Protein AF-A0A2E7D8M6-F1 (afdb_monomer_lite)

Sequence (64 aa):
MEPTTLTYQKVDSDGAVATCTIERLEDGSVYVTGDEFGELIVEFTPDALERAIGHVTDAGYEEG

Radius of gyration: 11.71 Å; chains: 1; bounding box: 30×17×33 Å

pLDDT: mean 85.38, std 7.16, range [63.19, 93.56]

Foldseek 3Di:
DDKDKFKWWAQDPVRDIKIWIWIQDPVRKIWIDTPVPHTDTQDDDNCSRVVSVVVCVVVPIDGD

Structure (mmCIF, N/CA/C/O backbone):
data_AF-A0A2E7D8M6-F1
#
_entry.id   AF-A0A2E7D8M6-F1
#
loop_
_atom_site.group_PDB
_atom_site.id
_atom_site.type_symbol
_atom_site.label_atom_id
_atom_site.label_alt_id
_atom_site.label_comp_id
_atom_site.label_asym_id
_atom_site.label_entity_id
_atom_site.label_seq_id
_atom_site.pdbx_PDB_ins_code
_atom_site.Cartn_x
_atom_site.Cartn_y
_atom_site.Cartn_z
_atom_site.occupancy
_atom_site.B_iso_or_equiv
_atom_site.auth_seq_id
_atom_site.auth_comp_id
_atom_site.auth_asym_id
_atom_site.auth_atom_id
_atom_site.pdbx_PDB_model_num
ATOM 1 N N . MET A 1 1 ? -6.632 6.029 16.238 1.00 63.19 1 MET A N 1
ATOM 2 C CA . MET A 1 1 ? -5.465 5.287 15.715 1.00 63.19 1 MET A CA 1
ATOM 3 C C . MET A 1 1 ? -4.616 6.306 14.993 1.00 63.19 1 MET A C 1
ATOM 5 O O . MET A 1 1 ? -5.201 7.166 14.355 1.00 63.19 1 MET A O 1
ATOM 9 N N . GLU A 1 2 ? -3.298 6.277 15.148 1.00 74.56 2 GLU A N 1
ATOM 10 C CA . GLU A 1 2 ? -2.432 7.207 14.417 1.00 74.56 2 GLU A CA 1
ATOM 11 C C . GLU A 1 2 ? -2.393 6.811 12.932 1.00 74.56 2 GLU A C 1
ATOM 13 O O . GLU A 1 2 ? -2.376 5.608 12.635 1.00 74.56 2 GLU A O 1
ATOM 18 N N . PRO A 1 3 ? -2.416 7.780 11.999 1.00 79.94 3 PRO A N 1
ATOM 19 C CA . PRO A 1 3 ? -2.256 7.478 10.586 1.00 79.94 3 PRO A CA 1
ATOM 20 C C . PRO A 1 3 ? -0.884 6.838 10.353 1.00 79.94 3 PRO A C 1
ATOM 22 O O . PRO A 1 3 ? 0.111 7.234 10.960 1.00 79.94 3 PRO A O 1
ATOM 25 N N . THR A 1 4 ? -0.836 5.806 9.514 1.00 88.62 4 THR A N 1
ATOM 26 C CA . THR A 1 4 ? 0.403 5.075 9.207 1.00 88.62 4 THR A CA 1
ATOM 27 C C . THR A 1 4 ? 0.634 5.103 7.711 1.00 88.62 4 THR A C 1
ATOM 29 O O . THR A 1 4 ? -0.236 4.676 6.958 1.00 88.62 4 THR A O 1
ATOM 32 N N . THR A 1 5 ? 1.810 5.556 7.290 1.00 91.75 5 THR A N 1
ATOM 33 C CA . THR A 1 5 ? 2.203 5.589 5.880 1.00 91.75 5 THR A CA 1
ATOM 34 C C . THR A 1 5 ? 3.360 4.621 5.666 1.00 91.75 5 THR A C 1
ATOM 36 O O . THR A 1 5 ? 4.388 4.725 6.332 1.00 91.75 5 THR A O 1
ATOM 39 N N . LEU A 1 6 ? 3.190 3.678 4.743 1.00 92.31 6 LEU A N 1
ATOM 40 C CA . LEU A 1 6 ? 4.210 2.732 4.303 1.00 92.31 6 LEU A CA 1
ATOM 41 C C . LEU A 1 6 ? 4.623 3.079 2.876 1.00 92.31 6 LEU A C 1
ATOM 43 O O . LEU A 1 6 ? 3.775 3.424 2.053 1.00 92.31 6 LEU A O 1
ATOM 47 N N . THR A 1 7 ? 5.916 2.978 2.583 1.00 93.56 7 THR A N 1
ATOM 48 C CA . THR A 1 7 ? 6.453 3.239 1.244 1.0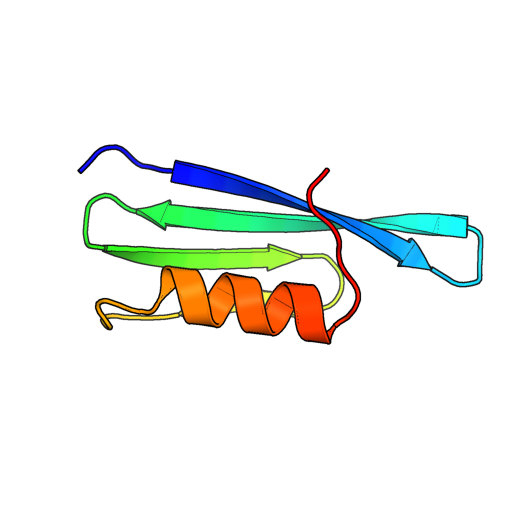0 93.56 7 THR A CA 1
ATOM 49 C C . THR A 1 7 ? 7.068 1.967 0.693 1.00 93.56 7 THR A C 1
ATOM 51 O O . THR A 1 7 ? 7.805 1.268 1.381 1.00 93.56 7 THR A O 1
ATOM 54 N N . TYR A 1 8 ? 6.752 1.688 -0.561 1.00 92.94 8 TYR A N 1
ATOM 55 C CA . TYR A 1 8 ? 7.205 0.531 -1.299 1.00 92.94 8 TYR A CA 1
ATOM 56 C C . TYR A 1 8 ? 7.819 0.973 -2.624 1.00 92.94 8 TYR A C 1
ATOM 58 O O . TYR A 1 8 ? 7.404 1.972 -3.221 1.00 92.94 8 TYR A O 1
ATOM 66 N N . GLN A 1 9 ? 8.805 0.225 -3.099 1.00 93.56 9 GLN A N 1
ATOM 67 C CA . GLN A 1 9 ? 9.539 0.524 -4.319 1.00 93.56 9 GLN A CA 1
ATOM 68 C C . GLN A 1 9 ? 9.688 -0.725 -5.179 1.00 93.56 9 GLN A C 1
ATOM 70 O O . GLN A 1 9 ? 9.855 -1.831 -4.675 1.00 93.56 9 GLN A O 1
ATOM 75 N N . LYS A 1 10 ? 9.636 -0.537 -6.493 1.00 92.31 10 LYS A N 1
ATOM 76 C CA . LYS A 1 10 ? 9.881 -1.580 -7.488 1.00 92.31 10 LYS A CA 1
ATOM 77 C C . LYS A 1 10 ? 10.827 -1.037 -8.541 1.00 92.31 10 LYS A C 1
ATOM 79 O O . LYS A 1 10 ? 10.655 0.091 -8.998 1.00 92.31 10 LYS A O 1
ATOM 84 N N . VAL A 1 11 ? 11.816 -1.833 -8.931 1.00 90.62 11 VAL A N 1
ATOM 85 C CA . VAL A 1 11 ? 12.700 -1.501 -10.052 1.00 90.62 11 VAL A CA 1
ATOM 86 C C . VAL A 1 11 ? 12.169 -2.196 -11.298 1.00 90.62 11 VAL A C 1
ATOM 88 O O . VAL A 1 11 ? 12.066 -3.421 -11.331 1.00 90.62 11 VAL A O 1
ATOM 91 N N . ASP A 1 12 ? 11.808 -1.414 -12.309 1.00 84.88 12 ASP A N 1
ATOM 92 C CA . ASP A 1 12 ? 11.350 -1.941 -13.589 1.00 84.88 12 ASP A CA 1
ATOM 93 C C . ASP A 1 12 ? 12.522 -2.493 -14.424 1.00 84.88 12 ASP A C 1
ATOM 95 O O . ASP A 1 12 ? 13.696 -2.282 -14.109 1.00 84.88 12 ASP A O 1
ATOM 99 N N . SER A 1 13 ? 12.225 -3.186 -15.526 1.00 83.38 13 SER A N 1
ATOM 100 C CA . SER A 1 13 ? 13.240 -3.788 -16.402 1.00 83.38 13 SER A CA 1
ATOM 101 C C . SER A 1 13 ? 14.176 -2.762 -17.055 1.00 83.38 13 SER A C 1
ATOM 103 O O . SER A 1 13 ? 15.286 -3.122 -17.444 1.00 83.38 13 SER A O 1
ATOM 105 N N . ASP A 1 14 ? 13.759 -1.496 -17.151 1.00 87.69 14 ASP A N 1
ATOM 106 C CA . ASP A 1 14 ? 14.592 -0.377 -17.624 1.00 87.69 14 ASP A CA 1
ATOM 107 C C . ASP A 1 14 ? 15.480 0.234 -16.513 1.00 87.69 14 ASP A C 1
ATOM 109 O O . ASP A 1 14 ? 16.273 1.140 -16.757 1.00 87.69 14 ASP A O 1
ATOM 113 N N . GLY A 1 15 ? 15.373 -0.252 -15.269 1.00 86.31 15 GLY A N 1
ATOM 114 C CA . GLY A 1 15 ? 16.070 0.305 -14.104 1.00 86.31 15 GLY A CA 1
ATOM 115 C C . GLY A 1 15 ? 15.382 1.527 -13.483 1.00 86.31 15 GLY A C 1
ATOM 116 O O . GLY A 1 15 ? 15.930 2.141 -12.567 1.00 86.31 15 GLY A O 1
ATOM 117 N N . ALA A 1 16 ? 14.189 1.888 -13.963 1.00 88.50 16 ALA A N 1
ATOM 118 C CA . ALA A 1 16 ? 13.362 2.933 -13.371 1.00 88.50 16 ALA A CA 1
ATOM 119 C C . ALA A 1 16 ? 12.772 2.470 -12.030 1.00 88.50 16 ALA A C 1
ATOM 121 O O . ALA A 1 16 ? 12.331 1.331 -11.907 1.00 88.50 16 ALA A O 1
ATOM 122 N N . VAL A 1 17 ? 12.741 3.356 -11.030 1.00 89.19 17 VAL A N 1
ATOM 123 C CA . VAL A 1 17 ? 12.141 3.064 -9.720 1.00 89.19 17 VAL A CA 1
ATOM 124 C C . VAL A 1 17 ? 10.701 3.566 -9.701 1.00 89.19 17 VAL A C 1
ATOM 126 O O . VAL A 1 17 ? 10.465 4.774 -9.706 1.00 89.19 17 VAL A O 1
ATOM 129 N N . ALA A 1 18 ? 9.742 2.647 -9.644 1.00 89.81 18 ALA A N 1
ATOM 130 C CA . ALA A 1 18 ? 8.350 2.950 -9.357 1.00 89.81 18 ALA A CA 1
ATOM 131 C C . ALA A 1 18 ? 8.146 3.006 -7.839 1.00 89.81 18 ALA A C 1
ATOM 133 O O . ALA A 1 18 ? 8.598 2.124 -7.109 1.00 89.81 18 ALA A O 1
ATOM 134 N N . THR A 1 19 ? 7.456 4.040 -7.357 1.00 90.50 19 THR A N 1
ATOM 135 C CA . THR A 1 19 ? 7.114 4.187 -5.933 1.00 90.50 19 THR A CA 1
ATOM 136 C C . THR A 1 19 ? 5.633 3.909 -5.725 1.00 90.50 19 THR A C 1
ATOM 138 O O . THR A 1 19 ? 4.800 4.306 -6.542 1.00 90.50 19 THR A O 1
ATOM 141 N N . CYS A 1 20 ? 5.315 3.231 -4.630 1.00 91.44 20 CYS A N 1
ATOM 142 C CA . CYS A 1 20 ? 3.963 3.008 -4.153 1.00 91.44 20 CYS A CA 1
ATOM 143 C C . CYS A 1 20 ? 3.878 3.383 -2.672 1.00 91.44 20 CYS A C 1
ATOM 145 O O . CYS A 1 20 ? 4.770 3.075 -1.887 1.00 91.44 20 CYS A O 1
ATOM 147 N N . THR A 1 21 ? 2.789 4.022 -2.276 1.00 92.31 21 THR A N 1
ATOM 148 C CA . THR A 1 21 ? 2.542 4.482 -0.914 1.00 92.31 21 THR A CA 1
ATOM 149 C C . THR A 1 21 ? 1.234 3.885 -0.424 1.00 92.31 21 THR A C 1
ATOM 151 O O . THR A 1 21 ? 0.225 3.954 -1.121 1.00 92.31 21 THR A O 1
ATOM 154 N N . ILE A 1 22 ? 1.244 3.304 0.772 1.00 92.19 22 ILE A N 1
ATOM 155 C CA . ILE A 1 22 ? 0.052 2.796 1.451 1.00 92.19 22 ILE A CA 1
ATOM 156 C C . ILE A 1 22 ? -0.181 3.667 2.681 1.00 92.19 22 ILE A C 1
ATOM 158 O O . ILE A 1 22 ? 0.634 3.673 3.599 1.00 92.19 22 ILE A O 1
ATOM 162 N N . GLU A 1 23 ? -1.289 4.393 2.716 1.00 91.44 23 GLU A N 1
ATOM 163 C CA . GLU A 1 23 ? -1.670 5.261 3.823 1.00 91.44 23 GLU A CA 1
ATOM 164 C C . GLU A 1 23 ? -2.904 4.711 4.534 1.00 91.44 23 GLU A C 1
ATOM 166 O O . GLU A 1 23 ? -3.977 4.575 3.952 1.00 91.44 23 GLU A O 1
ATOM 171 N N . ARG A 1 24 ? -2.766 4.406 5.823 1.00 89.50 24 ARG A N 1
ATOM 172 C CA . ARG A 1 24 ? -3.884 4.082 6.702 1.00 89.50 24 ARG A CA 1
ATOM 173 C C . ARG A 1 24 ? -4.386 5.356 7.369 1.00 89.50 24 ARG A C 1
ATOM 175 O O . ARG A 1 24 ? -3.653 5.981 8.132 1.00 89.50 24 ARG A O 1
ATOM 182 N N . LEU A 1 25 ? -5.649 5.682 7.128 1.00 87.12 25 LEU A N 1
ATOM 183 C CA . LEU A 1 25 ? -6.340 6.828 7.707 1.00 87.12 25 LEU A CA 1
ATOM 184 C C . LEU A 1 25 ? -6.846 6.525 9.125 1.00 87.12 25 LEU A C 1
ATOM 186 O O . LEU A 1 25 ? -7.007 5.370 9.525 1.00 87.12 25 LEU A O 1
ATOM 190 N N . GLU A 1 26 ? -7.156 7.580 9.880 1.00 85.38 26 GLU A N 1
ATOM 191 C CA . GLU A 1 26 ? -7.649 7.479 11.264 1.00 85.38 26 GLU A CA 1
ATOM 192 C C . GLU A 1 26 ? -8.973 6.706 11.384 1.00 85.38 26 GLU A C 1
ATOM 194 O O . GLU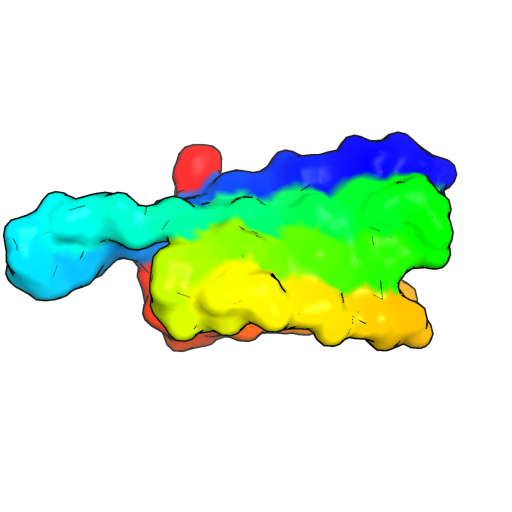 A 1 26 ? -9.217 6.047 12.398 1.00 85.38 26 GLU A O 1
ATOM 199 N N . ASP A 1 27 ? -9.793 6.761 10.331 1.00 82.50 27 ASP A N 1
ATOM 200 C CA . ASP A 1 27 ? -11.077 6.062 10.197 1.00 82.50 27 ASP A CA 1
ATOM 201 C C . ASP A 1 27 ? -10.912 4.555 9.891 1.00 82.50 27 ASP A C 1
ATOM 203 O O . ASP A 1 27 ? -11.864 3.783 9.939 1.00 82.50 27 ASP A O 1
ATOM 207 N N . GLY A 1 28 ? -9.679 4.105 9.623 1.00 82.44 28 GLY A N 1
ATOM 208 C CA . GLY A 1 28 ? -9.344 2.713 9.315 1.00 82.44 28 GLY A CA 1
ATOM 209 C C . GLY A 1 28 ? -9.285 2.387 7.821 1.00 82.44 28 GLY A C 1
ATOM 210 O O . GLY A 1 28 ? -8.808 1.310 7.468 1.00 82.44 28 GLY A O 1
ATOM 211 N N . SER A 1 29 ? -9.707 3.312 6.960 1.00 86.38 29 SER A N 1
ATOM 212 C CA . SER A 1 29 ? -9.563 3.220 5.504 1.00 86.38 29 SER A CA 1
ATOM 213 C C . SER A 1 29 ? -8.097 3.198 5.076 1.00 86.38 29 SER A C 1
ATOM 215 O O . SER A 1 29 ? -7.250 3.821 5.720 1.00 86.38 29 SER A O 1
ATOM 217 N N . VAL A 1 30 ? -7.801 2.491 3.983 1.00 90.44 30 VAL A N 1
ATOM 218 C CA . VAL A 1 30 ? -6.448 2.396 3.426 1.00 90.44 30 VAL A CA 1
ATOM 219 C C . VAL A 1 30 ? -6.433 2.939 2.003 1.00 90.44 30 VAL A C 1
ATOM 221 O O . VAL A 1 30 ? -7.193 2.489 1.147 1.00 90.44 30 VAL A O 1
ATOM 224 N N . TYR A 1 31 ? -5.561 3.911 1.766 1.00 90.31 31 TYR A N 1
ATOM 225 C CA . TYR A 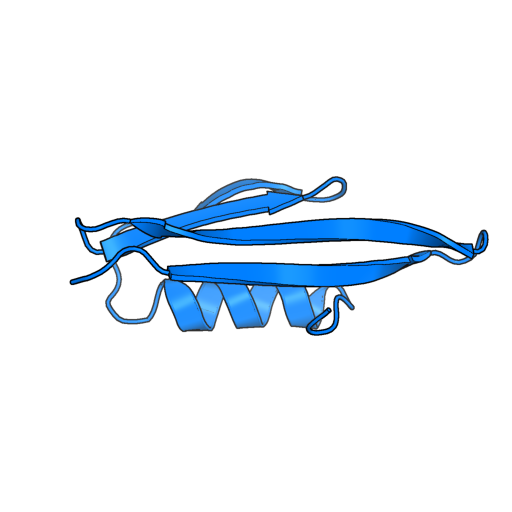1 31 ? -5.313 4.525 0.471 1.00 90.31 31 TYR A CA 1
ATOM 226 C C . TYR A 1 31 ? -4.017 3.973 -0.107 1.00 90.31 31 TYR A C 1
ATOM 228 O O . TYR A 1 31 ? -2.989 3.985 0.565 1.00 90.31 31 TYR A O 1
ATOM 236 N N . VAL A 1 32 ? -4.056 3.475 -1.336 1.00 90.31 32 VAL A N 1
ATOM 237 C CA . VAL A 1 32 ? -2.874 2.997 -2.051 1.00 90.31 32 VAL A CA 1
ATOM 238 C C . VAL A 1 32 ? -2.669 3.884 -3.266 1.00 90.31 32 VAL A C 1
ATOM 240 O O . VAL A 1 32 ? -3.547 3.981 -4.123 1.00 90.31 32 VAL A O 1
ATOM 243 N N . THR A 1 33 ? -1.501 4.513 -3.341 1.00 90.12 33 THR A N 1
ATOM 244 C CA . THR A 1 33 ? -1.116 5.383 -4.451 1.00 90.12 33 THR A CA 1
ATOM 245 C C . THR A 1 33 ? 0.173 4.867 -5.056 1.00 90.12 33 THR A C 1
ATOM 247 O O . THR A 1 33 ? 1.185 4.805 -4.367 1.00 90.12 33 THR A O 1
ATOM 250 N N . GLY A 1 34 ? 0.184 4.540 -6.341 1.00 85.00 34 GLY A N 1
ATOM 251 C CA . GLY A 1 34 ? 1.420 4.162 -7.022 1.00 85.00 34 GLY A CA 1
ATOM 252 C C . GLY A 1 34 ? 1.322 4.344 -8.524 1.00 85.00 34 GLY A C 1
ATOM 253 O O . GLY A 1 34 ? 0.226 4.388 -9.073 1.00 85.00 34 GLY A O 1
ATOM 254 N N . ASP A 1 35 ? 2.473 4.447 -9.183 1.00 80.75 35 ASP A N 1
ATOM 255 C CA . ASP A 1 35 ? 2.541 4.750 -10.621 1.00 80.75 35 ASP A CA 1
ATOM 256 C C . ASP A 1 35 ? 1.782 3.708 -11.473 1.00 80.75 35 ASP A C 1
ATOM 258 O O . ASP A 1 35 ? 1.049 4.064 -12.393 1.00 80.75 35 ASP A O 1
ATOM 262 N N . GLU A 1 36 ? 1.861 2.424 -11.095 1.00 76.06 36 GLU A N 1
ATOM 263 C CA . GLU A 1 36 ? 1.160 1.323 -11.776 1.00 76.06 36 GLU A CA 1
ATOM 264 C C . GLU A 1 36 ? -0.293 1.123 -11.307 1.00 76.06 36 GLU A C 1
ATOM 266 O O . GLU A 1 36 ? -1.131 0.638 -12.069 1.00 76.06 36 GLU A O 1
ATOM 271 N N . PHE A 1 37 ? -0.611 1.480 -10.059 1.00 72.94 37 PHE A N 1
ATOM 272 C CA . PHE A 1 37 ? -1.929 1.236 -9.455 1.00 72.94 37 PHE A CA 1
ATOM 273 C C . PHE A 1 37 ? -2.892 2.417 -9.611 1.00 72.94 37 PHE A C 1
ATOM 275 O O . PHE A 1 37 ? -4.099 2.258 -9.430 1.00 72.94 37 PHE A O 1
ATOM 282 N N . GLY A 1 38 ? -2.369 3.604 -9.929 1.00 76.81 38 GLY A N 1
ATOM 283 C CA . GLY A 1 38 ? -3.108 4.854 -9.832 1.00 76.81 38 GLY A CA 1
ATOM 284 C C . GLY A 1 38 ? -3.513 5.140 -8.385 1.00 76.81 38 GLY A C 1
ATOM 285 O O . GLY A 1 38 ? -2.687 5.067 -7.474 1.00 76.81 38 GLY A O 1
ATOM 286 N N . GLU A 1 39 ? -4.791 5.462 -8.190 1.00 76.06 39 GLU A N 1
ATOM 287 C CA . GLU A 1 39 ? -5.413 5.672 -6.881 1.00 76.06 39 GLU A CA 1
ATOM 288 C C . GLU A 1 39 ? -6.371 4.513 -6.585 1.00 76.06 39 GLU A C 1
ATOM 290 O O . GLU A 1 39 ? -7.393 4.347 -7.257 1.00 76.06 39 GLU A O 1
ATOM 295 N N . LEU A 1 40 ? -6.044 3.701 -5.579 1.00 78.44 40 LEU A N 1
ATOM 296 C CA . LEU A 1 40 ? -6.853 2.566 -5.148 1.00 78.44 40 LEU A CA 1
ATOM 297 C C . LEU A 1 40 ? -7.255 2.745 -3.682 1.00 78.44 40 LEU A C 1
ATOM 299 O O . LEU A 1 40 ? -6.409 2.852 -2.795 1.00 78.44 40 LEU A O 1
ATOM 303 N N . ILE A 1 41 ? -8.562 2.740 -3.418 1.00 75.81 41 ILE A N 1
ATOM 304 C CA . ILE A 1 41 ? -9.104 2.820 -2.059 1.00 75.81 41 ILE A CA 1
ATOM 305 C C . ILE A 1 41 ? -9.513 1.416 -1.614 1.00 75.81 41 ILE A C 1
ATOM 307 O O . ILE A 1 41 ? -10.401 0.801 -2.207 1.00 75.81 41 ILE A O 1
ATOM 311 N N . VAL A 1 42 ? -8.867 0.901 -0.565 1.00 76.38 42 VAL A N 1
ATOM 312 C CA . VAL A 1 42 ? -9.257 -0.352 0.094 1.00 76.38 42 VAL A CA 1
ATOM 313 C C . VAL A 1 42 ? -10.077 0.009 1.327 1.00 76.38 42 VAL A C 1
ATOM 315 O O . VAL A 1 42 ? -9.551 0.368 2.382 1.00 76.38 42 VAL A O 1
ATOM 318 N N . GLU A 1 43 ? -11.395 -0.038 1.170 1.00 76.50 43 GLU A N 1
ATOM 319 C CA . GLU A 1 43 ? -12.340 0.446 2.173 1.00 76.50 43 GLU A CA 1
ATOM 320 C C . GLU A 1 43 ? -12.753 -0.621 3.212 1.00 76.50 43 GLU A C 1
ATOM 322 O O . GLU A 1 43 ? -13.003 -1.785 2.893 1.00 76.50 43 GLU A O 1
ATOM 327 N N . PHE A 1 44 ? -12.857 -0.173 4.471 1.00 63.59 44 PHE A N 1
ATOM 328 C CA . PHE A 1 44 ? -13.659 -0.717 5.584 1.00 63.59 44 PHE A CA 1
ATOM 329 C C . PHE A 1 44 ? -13.575 -2.216 5.909 1.00 63.59 44 PHE A C 1
ATOM 331 O O . PHE A 1 44 ? -14.566 -2.831 6.310 1.00 63.59 44 PHE A O 1
ATOM 338 N N . THR A 1 45 ? -12.386 -2.808 5.839 1.00 70.75 45 THR A N 1
ATOM 339 C CA . THR A 1 45 ? -12.137 -4.122 6.454 1.00 70.75 45 THR A CA 1
ATOM 340 C C . THR A 1 45 ? -11.002 -4.023 7.471 1.00 70.75 45 THR A C 1
ATOM 342 O O . THR A 1 45 ? -10.065 -3.255 7.254 1.00 70.75 45 THR A O 1
ATOM 345 N N . PRO A 1 46 ? -11.058 -4.759 8.597 1.00 73.69 46 PRO A N 1
ATOM 346 C CA . PRO A 1 46 ? -9.969 -4.760 9.576 1.00 73.69 46 PRO A CA 1
ATOM 347 C C . PRO A 1 46 ? -8.630 -5.184 8.947 1.00 73.69 46 PRO A C 1
ATOM 349 O O . PRO A 1 46 ? -7.585 -4.697 9.367 1.00 73.69 46 PRO A O 1
ATOM 352 N N . ASP A 1 47 ? -8.684 -5.995 7.889 1.00 82.62 47 ASP A N 1
ATOM 353 C CA . ASP A 1 47 ? -7.541 -6.489 7.119 1.00 82.62 47 ASP A CA 1
ATOM 354 C C . ASP A 1 47 ? -7.175 -5.591 5.917 1.00 82.62 47 ASP A C 1
ATOM 356 O O . ASP A 1 47 ? -6.361 -5.984 5.084 1.00 82.62 47 ASP A O 1
ATOM 360 N N . ALA A 1 48 ? -7.771 -4.397 5.767 1.00 85.25 48 ALA A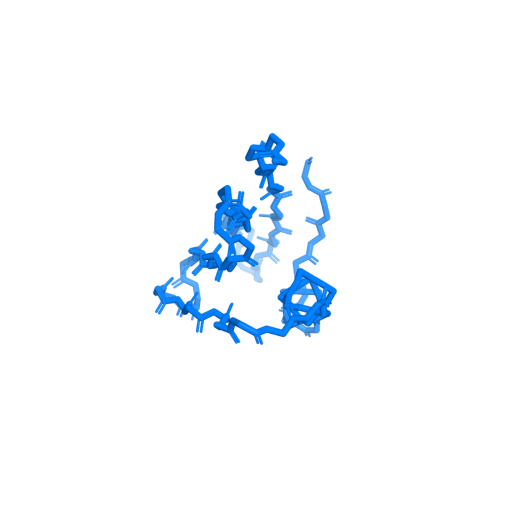 N 1
ATOM 361 C CA . ALA A 1 48 ? -7.551 -3.533 4.598 1.00 85.25 48 ALA A CA 1
ATOM 362 C C . ALA A 1 48 ? -6.064 -3.217 4.370 1.00 85.25 48 ALA A C 1
ATOM 364 O O . ALA A 1 48 ? -5.603 -3.208 3.229 1.00 85.25 48 ALA A O 1
ATOM 365 N N . LEU A 1 49 ? -5.305 -3.029 5.455 1.00 86.88 49 LEU A N 1
ATOM 366 C CA . LEU A 1 49 ? -3.864 -2.781 5.398 1.00 86.88 49 LEU A CA 1
ATOM 367 C C . LEU A 1 49 ? -3.107 -4.009 4.883 1.00 86.88 49 LEU A C 1
ATOM 369 O O . LEU A 1 49 ? -2.320 -3.895 3.952 1.00 86.88 49 LEU A O 1
ATOM 373 N N . GLU A 1 50 ? -3.380 -5.188 5.438 1.00 89.00 50 GLU A N 1
ATOM 374 C CA . GLU A 1 50 ? -2.740 -6.442 5.020 1.00 89.00 50 GLU A CA 1
ATOM 375 C C . GLU A 1 50 ? -3.077 -6.789 3.567 1.00 89.00 50 GLU A C 1
ATOM 377 O O . GLU A 1 50 ? -2.216 -7.247 2.819 1.00 89.00 50 GLU A O 1
ATOM 382 N N . ARG A 1 51 ? -4.310 -6.511 3.128 1.00 87.94 51 ARG A N 1
ATOM 383 C CA . ARG A 1 51 ? -4.723 -6.682 1.729 1.00 87.94 51 ARG A CA 1
ATOM 384 C C . ARG A 1 51 ? -4.006 -5.717 0.793 1.00 87.94 51 ARG A C 1
ATOM 386 O O . ARG A 1 51 ? -3.592 -6.141 -0.282 1.00 87.94 51 ARG A O 1
ATOM 393 N N . ALA A 1 52 ? -3.862 -4.451 1.185 1.00 89.06 52 ALA A N 1
ATOM 394 C CA . ALA A 1 52 ? -3.114 -3.463 0.416 1.00 89.06 52 ALA A CA 1
ATOM 395 C C . ALA A 1 52 ? -1.639 -3.869 0.284 1.00 89.06 52 ALA A C 1
ATOM 397 O O . ALA A 1 52 ? -1.115 -3.902 -0.826 1.00 89.06 52 ALA A O 1
ATOM 398 N N . ILE A 1 53 ? -1.005 -4.273 1.390 1.00 90.12 53 ILE A N 1
ATOM 399 C CA . ILE A 1 53 ? 0.376 -4.776 1.399 1.00 90.12 53 ILE A CA 1
ATOM 400 C C . ILE A 1 53 ? 0.499 -6.009 0.501 1.00 90.12 53 ILE A C 1
ATOM 402 O O . ILE A 1 53 ? 1.396 -6.077 -0.335 1.00 90.12 53 ILE A O 1
ATOM 406 N N . GLY A 1 54 ? -0.428 -6.963 0.620 1.00 89.69 54 GLY A N 1
ATOM 407 C CA . GLY A 1 54 ? -0.472 -8.152 -0.228 1.00 89.69 54 GLY A CA 1
ATOM 408 C C . GLY A 1 54 ? -0.586 -7.814 -1.714 1.00 89.69 54 GLY A C 1
ATOM 409 O O . GLY A 1 54 ? 0.096 -8.415 -2.531 1.00 89.69 54 GLY A O 1
ATOM 410 N N . HIS A 1 55 ? -1.401 -6.821 -2.074 1.00 87.25 55 HIS A N 1
ATOM 411 C CA . HIS A 1 55 ? -1.558 -6.401 -3.466 1.00 87.25 55 HIS A CA 1
ATOM 412 C C . HIS A 1 55 ? -0.293 -5.736 -4.026 1.00 87.25 55 HIS A C 1
ATOM 414 O O . HIS A 1 55 ? 0.128 -6.040 -5.139 1.00 87.25 55 HIS A O 1
ATOM 420 N N . VAL A 1 56 ? 0.331 -4.859 -3.236 1.00 89.94 56 VAL A N 1
ATOM 421 C CA . VAL A 1 56 ? 1.558 -4.143 -3.612 1.00 89.94 56 VAL A C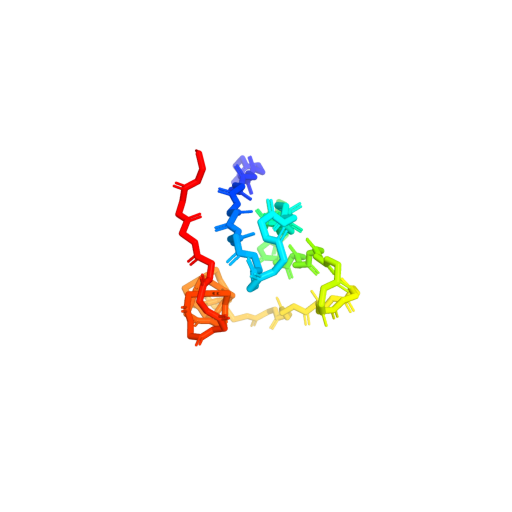A 1
ATOM 422 C C . VAL A 1 56 ? 2.745 -5.107 -3.738 1.00 89.94 56 VAL A C 1
ATOM 424 O O . VAL A 1 56 ? 3.494 -5.048 -4.712 1.00 89.94 56 VAL A O 1
ATOM 427 N N . THR A 1 57 ? 2.873 -6.057 -2.810 1.00 90.44 57 THR A N 1
ATOM 428 C CA . THR A 1 57 ? 3.923 -7.089 -2.850 1.00 90.44 57 THR A CA 1
ATOM 429 C C . THR A 1 57 ? 3.720 -8.111 -3.974 1.00 90.44 57 THR A C 1
ATOM 431 O O . THR A 1 57 ? 4.695 -8.486 -4.621 1.00 90.44 57 THR A O 1
ATOM 434 N N . ASP A 1 58 ? 2.481 -8.514 -4.283 1.00 90.06 58 ASP A N 1
ATOM 435 C CA . ASP A 1 58 ? 2.164 -9.402 -5.422 1.00 90.06 58 ASP A CA 1
ATOM 436 C C . ASP A 1 58 ? 2.529 -8.766 -6.776 1.00 90.06 58 ASP A C 1
ATOM 438 O O . ASP A 1 58 ? 3.010 -9.441 -7.685 1.00 90.06 58 ASP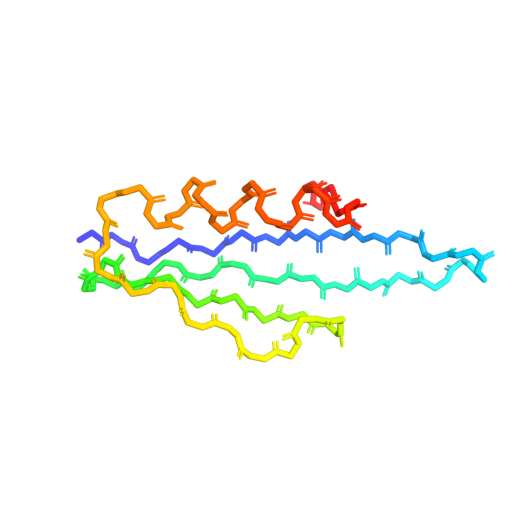 A O 1
ATOM 442 N N . ALA A 1 59 ? 2.406 -7.440 -6.884 1.00 88.12 59 ALA A N 1
ATOM 443 C CA . ALA A 1 59 ? 2.851 -6.675 -8.047 1.00 88.12 59 ALA A CA 1
ATOM 444 C C . ALA A 1 59 ? 4.385 -6.509 -8.150 1.00 88.12 59 ALA A C 1
ATOM 446 O O . ALA A 1 59 ? 4.884 -5.964 -9.144 1.00 88.12 59 ALA A O 1
ATOM 447 N N . GLY A 1 60 ? 5.134 -6.980 -7.146 1.00 90.06 60 GLY A N 1
ATOM 448 C CA . GLY A 1 60 ? 6.596 -6.987 -7.121 1.00 90.06 60 GLY A CA 1
ATOM 449 C C . GLY A 1 60 ? 7.239 -5.764 -6.472 1.00 90.06 60 GLY A C 1
ATOM 450 O O . GLY A 1 60 ? 8.413 -5.509 -6.725 1.00 90.06 60 GLY A O 1
ATOM 451 N N . TYR A 1 61 ? 6.495 -4.992 -5.678 1.00 91.62 61 TYR A N 1
ATOM 452 C CA . TYR A 1 61 ? 7.081 -3.926 -4.873 1.00 91.62 61 TYR A CA 1
ATOM 453 C C . TYR A 1 61 ? 7.611 -4.461 -3.535 1.00 91.62 61 TYR A C 1
ATOM 455 O O . TYR A 1 61 ? 7.005 -5.331 -2.909 1.00 91.62 61 TYR A O 1
ATOM 463 N N . GLU A 1 62 ? 8.713 -3.885 -3.067 1.00 91.69 62 GLU A N 1
ATOM 464 C CA . GLU A 1 62 ? 9.394 -4.226 -1.814 1.00 91.69 62 GLU A CA 1
ATOM 465 C C . GLU A 1 62 ? 9.374 -3.023 -0.854 1.00 91.69 62 GLU A C 1
ATOM 467 O O . GLU A 1 62 ? 9.261 -1.884 -1.306 1.00 91.69 62 GLU A O 1
ATOM 472 N N . GLU A 1 63 ? 9.433 -3.247 0.466 1.00 89.12 63 GLU A N 1
ATOM 473 C CA . GLU A 1 63 ? 9.507 -2.145 1.448 1.00 89.12 63 GLU A CA 1
ATOM 474 C C . GLU A 1 63 ? 10.784 -1.320 1.219 1.00 89.12 63 GLU A C 1
ATOM 476 O O . GLU A 1 63 ? 11.883 -1.880 1.177 1.00 89.12 63 GLU A O 1
ATOM 481 N N . GLY A 1 64 ? 10.611 -0.006 1.025 1.00 77.25 64 GLY A N 1
ATOM 482 C CA . GLY A 1 64 ? 11.683 0.948 0.707 1.00 77.25 64 GLY A CA 1
ATOM 483 C C . GLY A 1 64 ? 12.331 1.609 1.917 1.00 77.25 64 GLY A C 1
ATOM 484 O O . GLY A 1 64 ? 11.697 1.656 2.995 1.00 77.25 64 GLY A O 1
#

Secondary structure (DSSP, 8-state):
---EEEEEEEE-TTS-EEEEEEEE-TTS-EEEEETTTEEEEE-S-TTHHHHHHHHHHHTT-EE-